Protein AF-A0A8D2DUX4-F1 (afdb_monomer)

Organism: Sciurus vulgaris (NCBI:txid55149)

Mean predicted aligned error: 7.19 Å

pLDDT: mean 89.49, std 14.11, range [47.66, 98.38]

InterPro domains:
  IPR003186 Proteasome activator PA28, C-terminal domain [PF02252] (3-84)
  IPR009077 Proteasome activator PA28 [PTHR10660] (2-87)
  IPR036252 Proteasome activator superfamily [SSF47216] (3-86)
  IPR036997 Proteasome activator PA28, C-terminal domain superfamily [G3DSA:1.20.120.180] (1-79)

Foldseek 3Di:
DVVVVVVVVVVVVVLVVVLVVLVVVCVVCVVPCVSVVVNVVSVVVVVVVVVVVVVVVVVVVVVVVVVCVVCVVCVVPVDPVPPPPDD

Nearest PDB structures (foldseek):
  6muv-assembly1_f  TM=7.890E-01  e=8.372E-05  Plasmodium falciparum 3D7
  1avo-assembly1_B  TM=7.803E-01  e=1.651E-04  Homo sapiens
  7rye-assembly1_G  TM=5.362E-01  e=4.716E+00  Salmonella enterica subsp. enterica serovar Typhimurium

Sequence (87 aa):
SNTKYTKLQQTHTKYYITRAKLVSKIAKYPHVEDYRCTMTEIDEKEYISLHLIIAELRNQYVTLHDMILKNIEKIKQPQSSNAETLY

Solvent-accessible surface area (backbone atoms only — not comparable to full-atom values): 5086 Å² total; per-residue (Å²): 126,66,69,60,58,55,50,48,56,52,48,56,52,48,49,55,56,51,51,55,56,42,53,54,46,34,72,74,40,74,85,48,60,64,48,58,53,52,51,51,53,54,51,52,50,50,52,54,51,52,51,51,51,53,52,49,51,52,51,52,51,52,52,50,50,52,56,44,65,79,37,44,64,53,70,77,51,66,70,76,87,78,74,84,88,80,129

Radius of gyration: 24.52 Å; Cα contacts (8 Å, |Δi|>4): 15; chains: 1; bounding box: 42×19×79 Å

Structure (mmCIF, N/CA/C/O backbone):
data_AF-A0A8D2DUX4-F1
#
_entry.id   AF-A0A8D2DUX4-F1
#
loop_
_atom_site.group_PDB
_atom_site.id
_atom_site.type_symbol
_atom_site.label_atom_id
_atom_site.label_alt_id
_atom_site.label_comp_id
_atom_site.label_asym_id
_atom_site.label_entity_id
_atom_site.label_seq_id
_atom_site.pdbx_PDB_ins_code
_atom_site.Cartn_x
_atom_site.Cartn_y
_atom_site.Cartn_z
_atom_site.occupancy
_atom_site.B_iso_or_equiv
_atom_site.auth_seq_id
_atom_site.auth_comp_id
_atom_site.auth_asym_id
_atom_site.auth_atom_id
_atom_site.pdbx_PDB_model_num
ATOM 1 N N . SER A 1 1 ? -0.893 10.088 16.071 1.00 59.34 1 SER A N 1
ATOM 2 C CA . SER A 1 1 ? -2.060 10.747 15.449 1.00 59.34 1 SER A CA 1
ATOM 3 C C . SER A 1 1 ? -1.675 11.678 14.305 1.00 59.34 1 SER A C 1
ATOM 5 O O . SER A 1 1 ? -2.295 11.560 13.269 1.00 59.34 1 SER A O 1
ATOM 7 N N . ASN A 1 2 ? -0.617 12.500 14.407 1.00 57.59 2 ASN A N 1
ATOM 8 C CA . ASN A 1 2 ? -0.122 13.318 13.277 1.00 57.59 2 ASN A CA 1
ATOM 9 C C . ASN A 1 2 ? 0.959 12.600 12.434 1.00 57.59 2 ASN A C 1
ATOM 11 O O . ASN A 1 2 ? 0.954 12.624 11.209 1.00 57.59 2 ASN A O 1
ATOM 15 N N . THR A 1 3 ? 1.822 11.827 13.098 1.00 69.81 3 THR A N 1
ATOM 16 C CA . THR A 1 3 ? 2.958 11.110 12.491 1.00 69.81 3 THR A CA 1
ATOM 17 C C . THR A 1 3 ? 2.562 10.108 11.400 1.00 69.81 3 THR A C 1
ATOM 19 O O . THR A 1 3 ? 3.317 9.910 10.453 1.00 69.81 3 THR A O 1
ATOM 22 N N . LYS A 1 4 ? 1.382 9.474 11.507 1.00 74.06 4 LYS A N 1
ATOM 23 C CA . LYS A 1 4 ? 0.903 8.492 10.517 1.00 74.06 4 LYS A CA 1
ATOM 24 C C . LYS A 1 4 ? 0.509 9.162 9.194 1.00 74.06 4 LYS A C 1
ATOM 26 O O . LYS A 1 4 ? 0.942 8.701 8.144 1.00 74.06 4 LYS A O 1
ATOM 31 N N . TYR A 1 5 ? -0.227 10.275 9.243 1.00 76.56 5 TYR A N 1
ATOM 32 C CA . TYR A 1 5 ? -0.629 11.027 8.047 1.00 76.56 5 TYR A CA 1
ATOM 33 C C . TYR A 1 5 ? 0.569 11.630 7.323 1.00 76.56 5 TYR A C 1
ATOM 35 O O . TYR A 1 5 ? 0.697 11.485 6.110 1.00 76.56 5 TYR A O 1
ATOM 43 N N . THR A 1 6 ? 1.501 12.223 8.072 1.00 81.25 6 THR A N 1
ATOM 44 C CA . THR A 1 6 ? 2.735 12.755 7.488 1.00 81.25 6 THR A CA 1
ATOM 45 C C . THR A 1 6 ? 3.557 11.645 6.830 1.00 81.25 6 THR A C 1
ATOM 47 O O . THR A 1 6 ? 4.069 11.822 5.726 1.00 81.25 6 THR A O 1
ATOM 50 N N . LYS A 1 7 ? 3.640 10.463 7.458 1.00 83.62 7 LYS A N 1
ATOM 51 C CA . LYS A 1 7 ? 4.339 9.305 6.886 1.00 83.62 7 LYS A CA 1
ATOM 52 C C . LYS A 1 7 ? 3.655 8.788 5.615 1.00 83.62 7 LYS A C 1
ATOM 54 O O . LYS A 1 7 ? 4.352 8.442 4.662 1.00 83.62 7 LYS A O 1
ATOM 59 N N . LEU A 1 8 ? 2.323 8.786 5.566 1.00 85.31 8 LEU A N 1
ATOM 60 C CA . LEU A 1 8 ? 1.557 8.434 4.368 1.00 85.31 8 LEU A CA 1
ATOM 61 C C . LEU A 1 8 ? 1.841 9.401 3.212 1.00 85.31 8 LEU A C 1
ATOM 63 O O . LEU A 1 8 ? 2.246 8.968 2.135 1.00 85.31 8 LEU A O 1
ATOM 67 N N . GLN A 1 9 ? 1.723 10.709 3.456 1.00 85.94 9 GLN A N 1
ATOM 68 C CA . GLN A 1 9 ? 2.005 11.741 2.451 1.00 85.94 9 GLN A CA 1
ATOM 69 C C . GLN A 1 9 ? 3.432 11.626 1.895 1.00 85.94 9 GLN A C 1
ATOM 71 O O . GLN A 1 9 ? 3.645 11.686 0.681 1.00 85.94 9 GLN A O 1
ATOM 76 N N . GLN A 1 10 ? 4.415 11.402 2.773 1.00 89.56 10 GLN A N 1
ATOM 77 C CA . GLN A 1 10 ? 5.804 11.178 2.371 1.00 89.56 10 GLN A CA 1
ATOM 78 C C . GLN A 1 10 ? 5.970 9.916 1.515 1.00 89.56 10 GLN A C 1
ATOM 80 O O . GLN A 1 10 ? 6.760 9.926 0.574 1.00 89.56 10 GLN A O 1
ATOM 85 N N . THR A 1 11 ? 5.253 8.835 1.831 1.00 89.06 11 THR A N 1
ATOM 86 C CA . THR A 1 11 ? 5.359 7.557 1.107 1.00 89.06 11 THR A CA 1
ATOM 87 C C . THR A 1 11 ? 4.776 7.673 -0.300 1.00 89.06 11 THR A C 1
ATOM 89 O O . THR A 1 11 ? 5.481 7.364 -1.257 1.00 89.06 11 THR A O 1
ATOM 92 N N . HIS A 1 12 ? 3.583 8.261 -0.443 1.00 91.19 12 HIS A N 1
ATOM 93 C CA . HIS A 1 12 ? 2.989 8.543 -1.757 1.00 91.19 12 HIS A CA 1
ATOM 94 C C . HIS A 1 12 ? 3.884 9.440 -2.612 1.00 91.19 12 HIS A C 1
ATOM 96 O O . HIS A 1 12 ? 4.133 9.165 -3.783 1.00 91.19 12 HIS A O 1
ATOM 102 N N . THR A 1 13 ? 4.423 10.511 -2.025 1.00 94.50 13 THR A N 1
ATOM 103 C CA . THR A 1 13 ? 5.318 11.421 -2.755 1.00 94.50 13 THR A CA 1
ATOM 104 C C . THR A 1 13 ? 6.563 10.679 -3.259 1.00 94.50 13 THR A C 1
ATOM 106 O O . THR A 1 13 ? 6.988 10.862 -4.401 1.00 94.50 13 THR A O 1
ATOM 109 N N . LYS A 1 14 ? 7.133 9.790 -2.434 1.00 94.94 14 LYS A N 1
ATOM 110 C CA . LYS A 1 14 ? 8.281 8.954 -2.814 1.00 94.94 14 LYS A CA 1
ATOM 111 C C . LYS A 1 14 ? 7.950 7.971 -3.934 1.00 94.94 14 LYS A C 1
ATOM 113 O O . LYS A 1 14 ? 8.814 7.776 -4.790 1.00 94.94 14 LYS A O 1
ATOM 118 N N . TYR A 1 15 ? 6.753 7.383 -3.951 1.00 97.38 15 TYR A N 1
ATOM 119 C CA . TYR A 1 15 ? 6.306 6.512 -5.040 1.00 97.38 15 TYR A CA 1
ATOM 120 C C . TYR A 1 15 ? 6.351 7.251 -6.382 1.00 97.38 15 TYR A C 1
ATOM 122 O O . TYR A 1 15 ? 7.078 6.826 -7.280 1.00 97.38 15 TYR A O 1
ATOM 130 N N . TYR A 1 16 ? 5.710 8.421 -6.488 1.00 97.50 16 TYR A N 1
ATOM 131 C CA . TYR A 1 16 ? 5.686 9.186 -7.741 1.00 97.50 16 TYR A CA 1
ATOM 132 C C . TYR A 1 16 ? 7.083 9.608 -8.211 1.00 97.50 16 TYR A C 1
ATOM 134 O O . TYR A 1 16 ? 7.409 9.466 -9.390 1.00 97.50 16 TYR A O 1
ATOM 142 N N . ILE A 1 17 ? 7.943 10.067 -7.295 1.00 97.88 17 ILE A N 1
ATOM 143 C CA . ILE A 1 17 ? 9.331 10.429 -7.625 1.00 97.88 17 ILE A CA 1
ATOM 144 C C . ILE A 1 17 ? 10.113 9.206 -8.124 1.00 97.88 17 ILE A C 1
ATOM 146 O O . ILE A 1 17 ? 10.852 9.296 -9.106 1.00 97.88 17 ILE A O 1
ATOM 150 N N . THR A 1 18 ? 9.977 8.066 -7.446 1.00 97.81 18 THR A N 1
ATOM 151 C CA . THR A 1 18 ? 10.684 6.825 -7.798 1.00 97.81 18 THR A CA 1
ATOM 152 C C . THR A 1 18 ? 10.221 6.305 -9.152 1.00 97.81 18 THR A C 1
ATOM 154 O O . THR A 1 18 ? 11.049 6.017 -10.016 1.00 97.81 18 THR A O 1
ATOM 157 N N . ARG A 1 19 ? 8.906 6.283 -9.372 1.00 98.25 19 ARG A N 1
ATOM 158 C CA . ARG A 1 19 ? 8.286 5.881 -10.630 1.00 98.25 19 ARG A CA 1
ATOM 159 C C . ARG A 1 19 ? 8.735 6.761 -11.792 1.00 98.25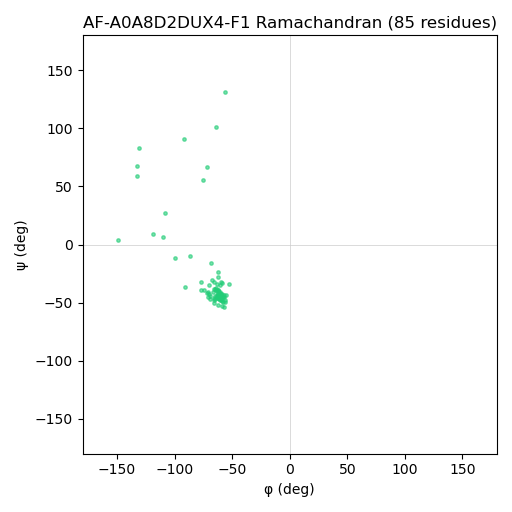 19 ARG A C 1
ATOM 161 O O . ARG A 1 19 ? 9.191 6.240 -12.803 1.00 98.25 19 ARG A O 1
ATOM 168 N N . ALA A 1 20 ? 8.708 8.086 -11.635 1.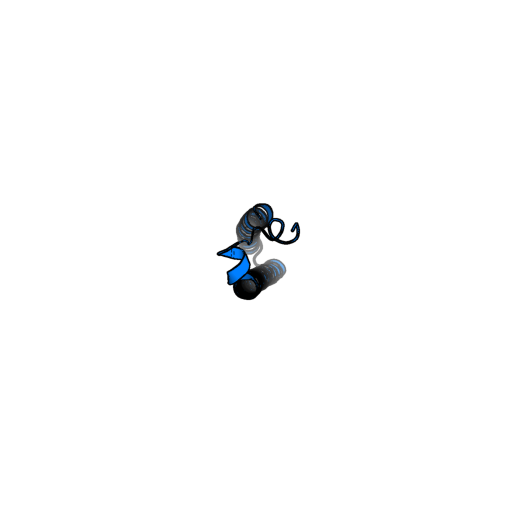00 98.25 20 ALA A N 1
ATOM 169 C CA . ALA A 1 20 ? 9.160 9.025 -12.667 1.00 98.25 20 ALA A CA 1
ATOM 170 C C . ALA A 1 20 ? 10.637 8.812 -13.056 1.00 98.25 20 ALA A C 1
ATOM 172 O O . ALA A 1 20 ? 10.989 8.798 -14.241 1.00 98.25 20 ALA A O 1
ATOM 173 N N . LYS A 1 21 ? 11.508 8.583 -12.062 1.00 98.12 21 LYS A N 1
ATOM 174 C CA . LYS A 1 21 ? 12.919 8.237 -12.299 1.00 98.12 21 LYS A CA 1
ATOM 175 C C . LYS A 1 21 ? 13.058 6.921 -13.063 1.00 98.12 21 LYS A C 1
ATOM 177 O O . LYS A 1 21 ? 13.916 6.823 -13.938 1.00 98.12 21 LYS A O 1
ATOM 182 N N . LEU A 1 22 ? 12.227 5.929 -12.757 1.00 98.19 22 LEU A N 1
ATOM 183 C CA . LEU A 1 22 ? 12.250 4.637 -13.433 1.00 98.19 22 LEU A CA 1
ATOM 184 C C . LEU A 1 22 ? 11.733 4.727 -14.875 1.00 98.19 22 LEU A C 1
ATOM 186 O O . LEU A 1 22 ? 12.383 4.196 -15.768 1.00 98.19 22 LEU A O 1
ATOM 190 N N . VAL A 1 23 ? 10.664 5.491 -15.136 1.00 98.25 23 VAL A N 1
ATOM 191 C CA . VAL A 1 23 ? 10.189 5.779 -16.507 1.00 98.25 23 VAL A CA 1
ATOM 192 C C . VAL A 1 23 ? 11.317 6.386 -17.342 1.00 98.25 23 VAL A C 1
ATOM 194 O O . VAL A 1 23 ? 11.555 5.970 -18.474 1.00 98.25 23 VAL A O 1
ATOM 197 N N . SER A 1 24 ? 12.072 7.324 -16.761 1.00 98.38 24 SER A N 1
ATOM 198 C CA . SER A 1 24 ? 13.228 7.925 -17.433 1.00 98.38 24 SER A CA 1
ATOM 199 C C . SER A 1 24 ? 14.330 6.903 -17.744 1.00 98.38 24 SER A C 1
ATOM 201 O O . SER A 1 24 ? 15.000 7.030 -18.766 1.00 98.38 24 SER A O 1
ATOM 203 N N . LYS A 1 25 ? 14.531 5.884 -16.894 1.00 98.25 25 LYS A N 1
ATOM 204 C CA . LYS A 1 25 ? 15.473 4.783 -17.166 1.00 98.25 25 LYS A CA 1
ATOM 205 C C . LYS A 1 25 ? 14.977 3.868 -18.285 1.00 98.25 25 LYS A C 1
ATOM 207 O O . LYS A 1 25 ? 15.768 3.555 -19.164 1.00 98.25 25 LYS A O 1
ATOM 212 N N . ILE A 1 26 ? 13.689 3.518 -18.304 1.00 98.19 26 ILE A N 1
ATOM 213 C CA . ILE A 1 26 ? 13.082 2.715 -19.382 1.00 98.19 26 ILE A CA 1
ATOM 214 C C . ILE A 1 26 ? 13.261 3.414 -20.733 1.00 98.19 26 ILE A C 1
ATOM 216 O O . ILE A 1 26 ? 13.669 2.786 -21.704 1.00 98.19 26 ILE A O 1
ATOM 220 N N . ALA A 1 27 ? 13.006 4.724 -20.790 1.00 98.00 27 ALA A N 1
ATOM 221 C CA . ALA A 1 27 ? 13.170 5.500 -22.017 1.00 98.00 27 ALA A CA 1
ATOM 222 C C . ALA A 1 27 ? 14.633 5.554 -22.496 1.00 98.00 27 ALA A C 1
ATOM 224 O O . ALA A 1 27 ? 14.887 5.514 -23.697 1.00 98.00 27 ALA A O 1
ATOM 225 N N . LYS A 1 28 ? 15.599 5.636 -21.568 1.00 98.25 28 LYS A N 1
ATOM 226 C CA . LYS A 1 28 ? 17.039 5.670 -21.885 1.00 98.25 28 LYS A CA 1
ATOM 227 C C . LYS A 1 28 ? 17.614 4.303 -22.259 1.00 98.25 28 LYS A C 1
ATOM 229 O O . LYS A 1 28 ? 18.544 4.241 -23.056 1.00 98.25 28 LYS A O 1
ATOM 234 N N . TYR A 1 29 ? 17.084 3.228 -21.683 1.00 97.81 29 TYR A N 1
ATOM 235 C CA . TYR A 1 29 ? 17.615 1.870 -21.811 1.00 97.81 29 TYR A CA 1
ATOM 236 C C . TYR A 1 29 ? 16.486 0.878 -22.133 1.00 97.81 29 TYR A C 1
ATOM 238 O O . TYR A 1 29 ? 16.152 0.030 -21.306 1.00 97.81 29 TYR A O 1
ATOM 246 N N . PRO A 1 30 ? 15.880 0.963 -23.330 1.00 96.69 30 PRO A N 1
ATOM 247 C CA . PRO A 1 30 ? 14.678 0.196 -23.661 1.00 96.69 30 PRO A CA 1
ATOM 248 C C . PRO A 1 30 ? 14.903 -1.316 -23.775 1.00 96.69 30 PRO A C 1
ATOM 250 O O . PRO A 1 30 ? 13.926 -2.048 -23.769 1.00 96.69 30 PRO A O 1
ATOM 253 N N . HIS A 1 31 ? 16.156 -1.768 -23.890 1.00 97.81 31 HIS A N 1
ATOM 254 C CA . HIS A 1 31 ? 16.550 -3.180 -23.958 1.00 97.81 31 HIS A CA 1
ATOM 255 C C . HIS A 1 31 ? 16.742 -3.825 -22.576 1.00 97.81 31 HIS A C 1
ATOM 257 O O . HIS A 1 31 ? 16.951 -5.032 -22.484 1.00 97.81 31 HIS A O 1
ATOM 263 N N . VAL A 1 32 ? 16.734 -3.027 -21.502 1.00 98.12 32 VAL A N 1
ATOM 264 C CA . VAL A 1 32 ? 16.866 -3.522 -20.128 1.00 98.12 32 VAL A CA 1
ATOM 265 C C . VAL A 1 32 ? 15.468 -3.776 -19.576 1.00 98.12 32 VAL A C 1
ATOM 267 O O . VAL A 1 32 ? 14.836 -2.887 -18.999 1.00 98.12 32 VAL A O 1
ATOM 270 N N . GLU A 1 33 ? 14.983 -5.001 -19.763 1.00 97.06 33 GLU A N 1
ATOM 271 C CA . GLU A 1 33 ? 13.634 -5.410 -19.349 1.00 97.06 33 GLU A CA 1
ATOM 272 C C . GLU A 1 33 ? 13.415 -5.313 -17.833 1.00 97.06 33 GLU A C 1
ATOM 274 O O . GLU A 1 33 ? 12.308 -4.995 -17.395 1.00 97.06 33 GLU A O 1
ATOM 279 N N . ASP A 1 34 ? 14.477 -5.448 -17.031 1.00 98.12 34 ASP A N 1
ATOM 280 C CA . ASP A 1 34 ? 14.416 -5.302 -15.573 1.00 98.12 34 ASP A CA 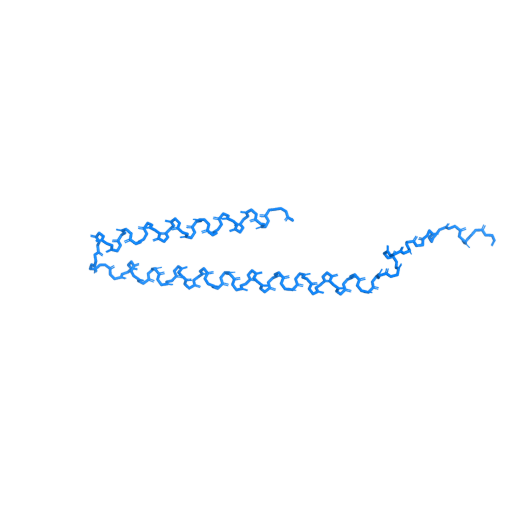1
ATOM 281 C C . ASP A 1 34 ? 13.771 -3.977 -15.146 1.00 98.12 34 ASP A C 1
ATOM 283 O O . ASP A 1 34 ? 13.035 -3.934 -14.164 1.00 98.12 34 ASP A O 1
ATOM 287 N N . TYR A 1 35 ? 13.960 -2.885 -15.902 1.00 98.19 35 TYR A N 1
ATOM 288 C CA . TYR A 1 35 ? 13.319 -1.612 -15.565 1.00 98.19 35 TYR A CA 1
ATOM 289 C C . TYR A 1 35 ? 11.793 -1.644 -15.717 1.00 98.19 35 TYR A C 1
ATOM 291 O O . TYR A 1 35 ? 11.102 -0.947 -14.970 1.00 98.19 35 TYR A O 1
ATOM 299 N N . ARG A 1 36 ? 11.253 -2.443 -16.646 1.00 97.62 36 ARG A N 1
ATOM 300 C CA . ARG A 1 36 ? 9.804 -2.653 -16.803 1.00 97.62 36 ARG A CA 1
ATOM 301 C C . ARG A 1 36 ? 9.264 -3.607 -15.738 1.00 97.62 36 ARG A C 1
ATOM 303 O O . ARG A 1 36 ? 8.197 -3.340 -15.187 1.00 97.62 36 ARG A O 1
ATOM 310 N N . CYS A 1 37 ? 10.017 -4.653 -15.397 1.00 98.00 37 CYS A N 1
ATOM 311 C CA . CYS A 1 37 ? 9.683 -5.545 -14.285 1.00 98.00 37 CYS A CA 1
ATOM 312 C C . CYS A 1 37 ? 9.596 -4.760 -12.972 1.00 98.00 37 CYS A C 1
ATOM 314 O O . CYS A 1 37 ? 8.544 -4.738 -12.338 1.00 98.00 37 CYS A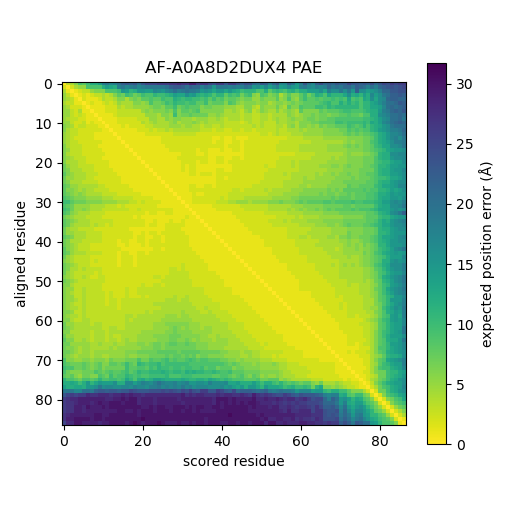 O 1
ATOM 316 N N . THR A 1 38 ? 10.635 -3.987 -12.636 1.00 98.06 38 THR A N 1
ATOM 317 C CA . THR A 1 38 ? 10.635 -3.135 -11.438 1.00 98.06 38 THR A CA 1
ATOM 318 C C . THR A 1 38 ? 9.495 -2.111 -11.456 1.00 98.06 38 THR A C 1
ATOM 320 O O . THR A 1 38 ? 8.968 -1.786 -10.398 1.00 98.06 38 THR A O 1
ATOM 323 N N . MET A 1 39 ? 9.080 -1.597 -12.624 1.00 97.94 39 MET A N 1
ATOM 324 C CA . MET A 1 39 ? 7.928 -0.683 -12.720 1.00 97.94 39 MET A CA 1
ATOM 325 C C . MET A 1 39 ? 6.646 -1.358 -12.238 1.00 97.94 39 MET A C 1
ATOM 327 O O . MET A 1 39 ? 5.884 -0.774 -11.473 1.00 97.94 39 MET A O 1
ATOM 331 N N . THR A 1 40 ? 6.443 -2.598 -12.669 1.00 98.00 40 THR A N 1
ATOM 332 C CA . THR A 1 40 ? 5.285 -3.400 -12.277 1.00 98.00 40 THR A CA 1
ATOM 333 C C . THR A 1 40 ? 5.326 -3.688 -10.778 1.00 98.00 40 THR A C 1
ATOM 335 O O . THR A 1 40 ? 4.358 -3.413 -10.077 1.00 98.00 40 THR A O 1
ATOM 338 N N . GLU A 1 41 ? 6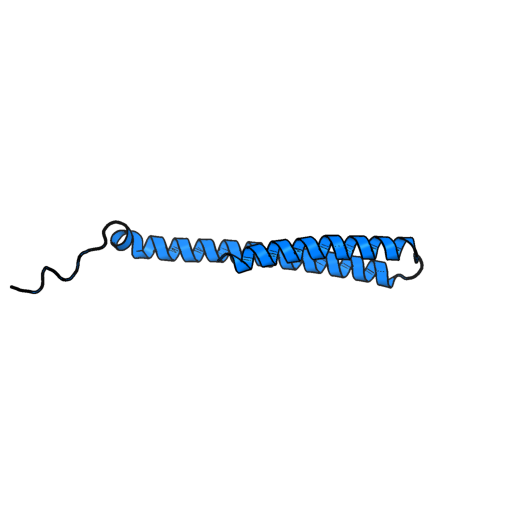.480 -4.105 -10.253 1.00 98.06 41 GLU A N 1
ATOM 339 C CA . GLU A 1 41 ? 6.659 -4.393 -8.825 1.00 98.06 41 GLU A CA 1
ATOM 340 C C . GLU A 1 41 ? 6.383 -3.177 -7.925 1.00 98.06 41 GLU A C 1
ATOM 342 O O . GLU A 1 41 ? 5.750 -3.309 -6.874 1.00 98.06 41 GLU A O 1
ATOM 347 N N . ILE A 1 42 ? 6.850 -1.975 -8.299 1.00 97.81 42 ILE A N 1
ATOM 348 C CA . ILE A 1 42 ? 6.592 -0.772 -7.489 1.00 97.81 42 ILE A CA 1
ATOM 349 C C . ILE A 1 42 ? 5.123 -0.346 -7.544 1.00 97.81 42 ILE A C 1
ATOM 351 O O . ILE A 1 42 ? 4.610 0.138 -6.535 1.00 97.81 42 ILE A O 1
ATOM 355 N N . ASP A 1 43 ? 4.456 -0.531 -8.687 1.00 98.19 43 ASP A N 1
ATOM 356 C CA . ASP A 1 43 ? 3.038 -0.208 -8.863 1.00 98.19 43 ASP A CA 1
ATOM 357 C C . ASP A 1 43 ? 2.167 -1.183 -8.043 1.00 98.19 43 ASP A C 1
ATOM 359 O O . ASP A 1 43 ? 1.291 -0.750 -7.290 1.00 98.19 43 ASP A O 1
ATOM 363 N N . GLU A 1 44 ? 2.469 -2.485 -8.081 1.00 98.06 44 GLU A N 1
ATOM 364 C CA . GLU A 1 44 ? 1.809 -3.511 -7.258 1.00 98.06 44 GLU A CA 1
ATOM 365 C C . GLU A 1 44 ? 2.015 -3.273 -5.760 1.00 98.06 44 GLU A C 1
ATOM 367 O O . GLU A 1 44 ? 1.072 -3.335 -4.963 1.00 98.06 44 GLU A O 1
ATOM 372 N N . LYS A 1 45 ? 3.247 -2.946 -5.360 1.00 96.38 45 LYS A N 1
ATOM 373 C CA . LYS A 1 45 ? 3.565 -2.633 -3.967 1.00 96.38 45 LYS A CA 1
ATOM 374 C C . LYS A 1 45 ? 2.774 -1.427 -3.462 1.00 96.38 45 LYS A C 1
ATOM 376 O O . LYS A 1 45 ? 2.272 -1.468 -2.336 1.00 96.38 45 LYS A O 1
ATOM 381 N N . GLU A 1 46 ? 2.669 -0.362 -4.256 1.00 96.62 46 GLU A N 1
ATOM 382 C CA . GLU A 1 46 ? 1.909 0.831 -3.870 1.00 96.62 46 GLU A CA 1
ATOM 383 C C . GLU A 1 46 ? 0.411 0.523 -3.768 1.00 96.62 46 GLU A C 1
ATOM 385 O O . GLU A 1 46 ? -0.237 0.924 -2.800 1.00 96.62 46 GLU A O 1
ATOM 390 N N . TYR A 1 47 ? -0.126 -0.273 -4.697 1.00 96.50 47 TYR A N 1
ATOM 391 C CA . TYR A 1 47 ? -1.508 -0.745 -4.643 1.00 96.50 47 TYR A CA 1
ATOM 392 C C . TYR A 1 47 ? -1.805 -1.517 -3.349 1.00 96.50 47 TYR A C 1
ATOM 394 O O . TYR A 1 47 ? -2.777 -1.206 -2.654 1.00 96.50 47 TYR A O 1
ATOM 402 N N . ILE A 1 48 ? -0.964 -2.491 -2.983 1.00 96.75 48 ILE A N 1
ATOM 403 C CA . ILE A 1 48 ? -1.134 -3.274 -1.747 1.00 96.75 48 ILE A CA 1
ATOM 404 C C . ILE A 1 48 ? -1.028 -2.365 -0.517 1.00 96.75 48 ILE A C 1
ATOM 406 O O . ILE A 1 48 ? -1.845 -2.462 0.399 1.00 96.75 48 ILE A O 1
ATOM 410 N N . SER A 1 49 ? -0.054 -1.451 -0.505 1.00 94.38 49 SER A N 1
ATOM 411 C CA . SER A 1 49 ? 0.128 -0.470 0.570 1.00 94.38 49 SER A CA 1
ATOM 412 C C . SER A 1 49 ? -1.143 0.360 0.792 1.00 94.38 49 SER A C 1
ATOM 414 O O . SER A 1 49 ? -1.657 0.425 1.911 1.00 94.38 49 SER A O 1
ATOM 416 N N . LEU A 1 50 ? -1.711 0.915 -0.283 1.00 94.12 50 LEU A N 1
ATOM 417 C CA . LEU A 1 50 ? -2.972 1.660 -0.270 1.00 94.12 50 LEU A CA 1
ATOM 418 C C . LEU A 1 50 ? -4.140 0.839 0.287 1.00 94.12 50 LEU A C 1
ATOM 420 O O . LEU A 1 50 ? -4.895 1.324 1.133 1.00 94.12 50 LEU A O 1
ATOM 424 N N . HIS A 1 51 ? -4.267 -0.417 -0.143 1.00 96.00 51 HIS A N 1
ATOM 425 C CA . HIS A 1 51 ? -5.309 -1.322 0.345 1.00 96.00 51 HIS A CA 1
ATOM 426 C C . HIS A 1 51 ? -5.201 -1.564 1.852 1.00 96.00 51 HIS A C 1
ATOM 428 O O . HIS A 1 51 ? -6.209 -1.519 2.562 1.00 96.00 51 HIS A O 1
ATOM 434 N N . LEU A 1 52 ? -3.983 -1.770 2.358 1.00 94.62 52 LEU A N 1
ATOM 435 C CA . LEU A 1 52 ? -3.735 -1.942 3.788 1.00 94.62 52 LEU A CA 1
ATOM 436 C C . LEU A 1 52 ? -4.094 -0.686 4.585 1.00 94.62 52 LEU A C 1
ATOM 438 O O . LEU A 1 52 ? -4.705 -0.798 5.645 1.00 94.62 52 LEU A O 1
ATOM 442 N N . ILE A 1 53 ? -3.781 0.503 4.066 1.00 92.38 53 ILE A N 1
ATOM 443 C CA . ILE A 1 53 ? -4.128 1.778 4.710 1.00 92.38 53 ILE A CA 1
ATOM 444 C C . ILE A 1 53 ? -5.646 1.933 4.826 1.00 92.38 53 ILE A C 1
ATOM 446 O O . ILE A 1 53 ? -6.151 2.276 5.894 1.00 92.38 53 ILE A O 1
ATOM 450 N N . ILE A 1 54 ? -6.390 1.645 3.756 1.00 93.62 54 ILE A N 1
ATOM 451 C CA . ILE A 1 54 ? -7.859 1.708 3.770 1.00 93.62 54 ILE A CA 1
ATOM 452 C C . ILE A 1 54 ? -8.430 0.707 4.782 1.00 93.62 54 ILE A C 1
ATOM 454 O O . ILE A 1 54 ? -9.330 1.046 5.555 1.00 93.62 54 ILE A O 1
ATOM 458 N N . ALA A 1 55 ? -7.893 -0.515 4.815 1.00 96.38 55 ALA A N 1
ATOM 459 C CA . ALA A 1 55 ? -8.305 -1.526 5.781 1.00 96.38 55 ALA A CA 1
ATOM 460 C C . ALA A 1 55 ? -8.015 -1.089 7.228 1.00 96.38 55 ALA A C 1
ATOM 462 O O . ALA A 1 55 ? -8.871 -1.260 8.097 1.00 96.38 55 ALA A O 1
ATOM 463 N N . GLU A 1 56 ? -6.850 -0.486 7.487 1.00 94.56 56 GLU A N 1
ATOM 464 C CA . GLU A 1 56 ? -6.496 0.056 8.801 1.00 94.56 56 GLU A CA 1
ATOM 465 C C . GLU A 1 56 ? -7.462 1.174 9.213 1.00 94.56 56 GLU A C 1
ATOM 467 O O . GLU A 1 56 ? -7.973 1.146 10.332 1.00 94.56 56 GLU A O 1
ATOM 472 N N . LEU A 1 57 ? -7.765 2.117 8.313 1.00 93.81 57 LEU A N 1
ATOM 473 C CA . LEU A 1 57 ? -8.716 3.204 8.569 1.00 93.81 57 LEU A CA 1
ATOM 474 C C . LEU A 1 57 ? -10.102 2.661 8.920 1.00 93.81 57 LEU A C 1
ATOM 476 O O . LEU A 1 57 ? -10.674 3.047 9.939 1.00 93.81 57 LEU A O 1
ATOM 480 N N . ARG A 1 58 ? -10.627 1.718 8.129 1.00 96.81 58 ARG A N 1
ATOM 481 C CA . ARG A 1 58 ? -11.912 1.065 8.417 1.00 96.81 58 ARG A CA 1
ATOM 482 C C . ARG A 1 58 ? -11.904 0.422 9.802 1.00 96.81 58 ARG A C 1
ATOM 484 O O . ARG A 1 58 ? -12.832 0.633 10.578 1.00 96.81 58 ARG A O 1
ATOM 491 N N . ASN A 1 59 ? -10.860 -0.338 10.124 1.00 96.31 59 ASN A N 1
ATOM 492 C CA . ASN A 1 59 ? -10.756 -1.013 11.415 1.00 96.31 59 ASN A CA 1
ATOM 493 C C . ASN A 1 59 ? -10.680 -0.000 12.572 1.00 96.31 59 ASN A C 1
ATOM 495 O O . ASN A 1 59 ? -11.321 -0.205 13.598 1.00 96.31 59 ASN A O 1
ATOM 499 N N . GLN A 1 60 ? -9.967 1.118 12.400 1.00 95.75 60 GLN A N 1
ATOM 500 C CA . GLN A 1 60 ? -9.924 2.202 13.386 1.00 95.75 60 GLN A CA 1
ATOM 501 C C . GLN A 1 60 ? -11.313 2.807 13.631 1.00 95.75 60 GLN A C 1
ATOM 503 O O . GLN A 1 60 ? -11.684 3.004 14.788 1.00 95.75 60 GLN A O 1
ATOM 508 N N . TYR A 1 61 ? -12.097 3.053 12.576 1.00 97.25 61 TYR A N 1
ATOM 509 C CA . TYR A 1 61 ? -13.470 3.549 12.712 1.00 97.25 61 TYR A CA 1
ATOM 510 C C . TYR A 1 61 ? -14.381 2.555 13.430 1.00 97.25 61 TYR A C 1
ATOM 512 O O . TYR A 1 61 ? -15.127 2.960 14.317 1.00 97.25 61 TYR A O 1
ATOM 520 N N . VAL A 1 62 ? -14.301 1.267 13.087 1.00 97.94 62 VAL A N 1
ATOM 521 C CA . VAL A 1 62 ? -15.092 0.218 13.746 1.00 97.94 62 VAL A CA 1
ATOM 522 C C . VAL A 1 62 ? -14.765 0.150 15.236 1.00 97.94 62 VAL A C 1
ATOM 524 O O . VAL A 1 62 ? -15.677 0.186 16.058 1.00 97.94 62 VAL A O 1
ATOM 527 N N . THR A 1 63 ? -13.480 0.127 15.595 1.00 97.69 63 THR A N 1
ATOM 528 C CA . THR A 1 63 ? -13.046 0.108 16.999 1.00 97.69 63 THR A CA 1
ATOM 529 C C . THR A 1 63 ? -13.503 1.356 17.746 1.00 97.69 63 THR A C 1
ATOM 531 O O . THR A 1 63 ? -14.033 1.250 18.848 1.00 97.69 63 THR A O 1
ATOM 534 N N . LEU A 1 64 ? -13.336 2.542 17.154 1.00 97.19 64 LEU A N 1
ATOM 535 C CA . LEU A 1 64 ? -13.765 3.793 17.777 1.00 97.19 64 LEU A CA 1
ATOM 536 C C . LEU A 1 64 ? -15.281 3.815 17.999 1.00 97.19 64 LEU A C 1
ATOM 538 O O . LEU A 1 64 ? -15.742 4.181 19.077 1.00 97.19 64 LEU A O 1
ATOM 542 N N . HIS A 1 65 ? -16.048 3.404 16.993 1.00 97.69 65 HIS A N 1
ATOM 543 C CA . HIS A 1 65 ? -17.501 3.334 17.067 1.00 97.69 65 HIS A CA 1
ATOM 544 C C . HIS A 1 65 ? -17.966 2.362 18.160 1.00 97.69 65 HIS A C 1
ATOM 546 O O . HIS A 1 65 ? -18.797 2.728 18.987 1.00 97.69 65 HIS A O 1
ATOM 552 N N . ASP A 1 66 ? -17.387 1.161 18.216 1.00 97.88 66 ASP A N 1
ATOM 553 C CA . ASP A 1 66 ? -17.666 0.170 19.258 1.00 97.88 66 ASP A CA 1
ATOM 554 C C . ASP A 1 66 ? -17.346 0.705 20.665 1.00 97.88 66 ASP A C 1
ATOM 556 O O . ASP A 1 66 ? -18.180 0.627 21.570 1.00 97.88 66 ASP A O 1
ATOM 560 N N . MET A 1 67 ? -16.176 1.331 20.838 1.00 97.25 67 MET A N 1
ATOM 561 C CA . MET A 1 67 ? -15.775 1.948 22.105 1.00 97.25 67 MET A CA 1
ATOM 562 C C . MET A 1 67 ? -16.737 3.055 22.545 1.00 97.25 67 MET A C 1
ATOM 564 O O . MET A 1 67 ? -17.093 3.115 23.723 1.00 97.25 67 MET A O 1
ATOM 568 N N . ILE A 1 68 ? -17.159 3.925 21.622 1.00 96.69 68 ILE A N 1
ATOM 569 C CA . ILE A 1 68 ? -18.093 5.017 21.919 1.00 96.69 68 ILE A CA 1
ATOM 570 C C . ILE A 1 68 ? -19.454 4.453 22.305 1.00 96.69 68 ILE A C 1
ATOM 572 O O . ILE A 1 68 ? -19.981 4.832 23.347 1.00 96.69 68 ILE A O 1
ATOM 576 N N . LEU A 1 69 ? -20.015 3.540 21.507 1.00 96.81 69 LEU A N 1
ATOM 577 C CA . LEU A 1 69 ? -21.346 2.992 21.767 1.00 96.81 69 LEU A CA 1
ATOM 578 C C . LEU A 1 69 ? -21.420 2.285 23.119 1.00 96.81 69 LEU A C 1
ATOM 580 O O . LEU A 1 69 ? -22.356 2.525 23.877 1.00 96.81 69 LEU A O 1
ATOM 584 N N . LYS A 1 70 ? -20.405 1.486 23.462 1.00 96.19 70 LYS A N 1
ATOM 585 C CA . LYS A 1 70 ? -20.332 0.792 24.757 1.00 96.19 70 LYS A CA 1
ATOM 586 C C . LYS A 1 70 ? -20.268 1.735 25.960 1.00 96.19 70 LYS A C 1
ATOM 588 O O . LYS A 1 70 ? -20.620 1.329 27.062 1.00 96.19 70 LYS A O 1
ATOM 593 N N . ASN A 1 71 ? -19.806 2.970 25.775 1.00 94.69 71 ASN A N 1
ATOM 594 C CA . ASN A 1 71 ? -19.574 3.923 26.862 1.00 94.69 71 ASN A CA 1
ATOM 595 C C . ASN A 1 71 ? -20.430 5.193 26.744 1.00 94.69 71 ASN A C 1
ATOM 597 O O . ASN A 1 71 ? -20.207 6.145 27.490 1.00 94.69 71 ASN A O 1
ATOM 601 N N . ILE A 1 72 ? -21.401 5.235 25.826 1.00 94.50 72 ILE A N 1
ATOM 602 C CA . ILE A 1 72 ? -22.075 6.474 25.422 1.00 94.50 72 ILE A CA 1
ATOM 603 C C . ILE A 1 72 ? -22.794 7.179 26.578 1.00 94.50 72 ILE A C 1
ATOM 605 O O . ILE A 1 72 ? -22.786 8.405 26.632 1.00 94.50 72 ILE A O 1
ATOM 609 N N . GLU A 1 73 ? -23.364 6.430 27.522 1.00 91.81 73 GLU A N 1
ATOM 610 C CA . GLU A 1 73 ? -24.021 6.989 28.710 1.00 91.81 73 GLU A CA 1
ATOM 611 C C . GLU A 1 73 ? -23.015 7.686 29.626 1.00 91.81 73 GLU A C 1
ATOM 613 O O . GLU A 1 73 ? -23.207 8.848 29.968 1.00 91.81 73 GLU A O 1
ATOM 618 N N . LYS A 1 74 ? -21.890 7.025 29.925 1.00 90.38 74 LYS A N 1
ATOM 619 C CA . LYS A 1 74 ? -20.802 7.589 30.741 1.00 90.38 74 LYS A CA 1
ATOM 620 C C . LYS A 1 74 ? -20.115 8.771 30.059 1.00 90.38 74 LYS A C 1
ATOM 622 O O . LYS A 1 74 ? -19.654 9.682 30.734 1.00 90.38 74 LYS A O 1
ATOM 627 N N . ILE A 1 75 ? -20.033 8.758 28.727 1.00 90.56 75 ILE A N 1
ATOM 628 C CA . ILE A 1 75 ? -19.469 9.861 27.936 1.00 90.56 75 ILE A CA 1
ATOM 629 C C . ILE A 1 75 ? -20.417 11.070 27.937 1.00 90.56 75 ILE A C 1
ATOM 631 O O . ILE A 1 75 ? -19.956 12.200 28.064 1.00 90.56 75 ILE A O 1
ATOM 635 N N . LYS A 1 76 ? -21.733 10.852 27.794 1.00 89.75 76 LYS A N 1
ATOM 636 C CA . LYS A 1 76 ? -22.743 11.926 27.787 1.00 89.75 76 LYS A CA 1
ATOM 637 C C . LYS A 1 76 ? -23.001 12.502 29.177 1.00 89.75 76 LYS A C 1
ATOM 639 O O . LYS A 1 76 ? -23.209 13.704 29.303 1.00 89.75 76 LYS A O 1
ATOM 644 N N . GLN A 1 77 ? -23.019 11.647 30.192 1.00 86.00 77 GLN A N 1
ATOM 645 C CA . GLN A 1 77 ? -23.207 12.006 31.590 1.00 86.00 77 GLN A CA 1
ATOM 646 C C . GLN A 1 77 ? -22.118 11.330 32.423 1.00 86.00 77 GLN A C 1
ATOM 648 O O . GLN A 1 77 ? -22.339 10.254 32.985 1.00 86.00 77 GLN A O 1
ATOM 653 N N . PRO A 1 78 ? -20.920 11.934 32.494 1.00 83.31 78 PRO A N 1
ATOM 654 C CA . PRO A 1 78 ? -19.896 11.467 33.409 1.00 83.31 78 PRO A CA 1
ATOM 655 C C . PRO A 1 78 ? -20.424 11.666 34.830 1.00 83.31 78 PRO A C 1
ATOM 657 O O . PRO A 1 78 ? -20.458 12.786 35.336 1.00 83.31 78 PRO A O 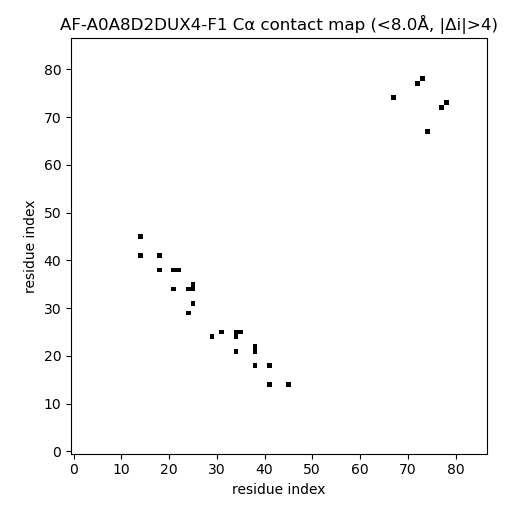1
ATOM 660 N N . GLN A 1 79 ? -20.909 10.594 35.460 1.00 68.31 79 GLN A 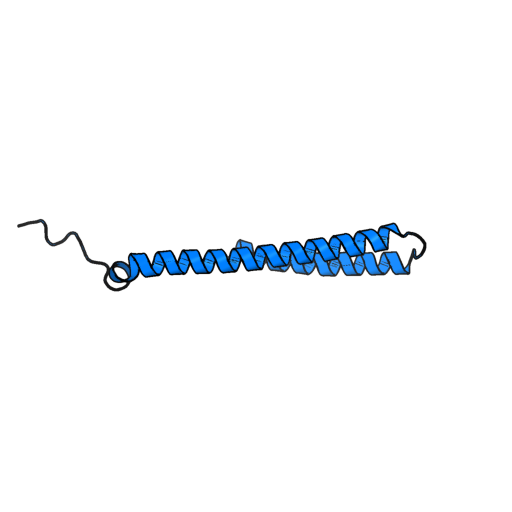N 1
ATOM 661 C CA . GLN A 1 79 ? -21.329 10.643 36.856 1.00 68.31 79 GLN A CA 1
ATOM 662 C C . GLN A 1 79 ? -20.151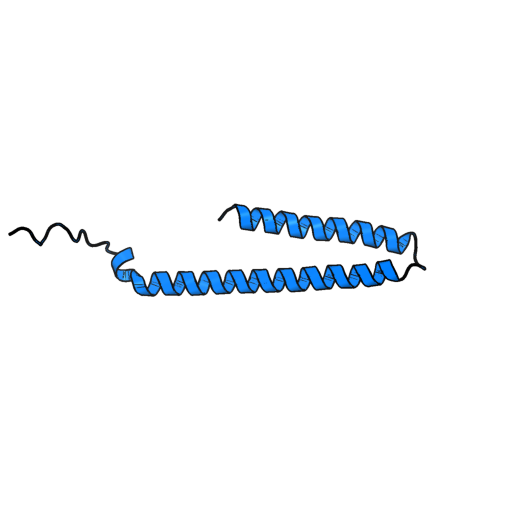 11.148 37.699 1.00 68.31 79 GLN A C 1
ATOM 664 O O . GLN A 1 79 ? -19.042 10.620 37.600 1.00 68.31 79 GLN A O 1
ATOM 669 N N . SER A 1 80 ? -20.386 12.133 38.570 1.00 62.28 80 SER A N 1
ATOM 670 C CA . SER A 1 80 ? -19.497 12.426 39.696 1.00 62.28 80 SER A CA 1
ATOM 671 C C . SER A 1 80 ? -19.651 11.307 40.728 1.00 62.28 80 SER A C 1
ATOM 673 O O . SER A 1 80 ? -20.219 11.499 41.802 1.00 62.28 80 SER A O 1
ATOM 675 N N . SER A 1 81 ? -19.225 10.096 40.378 1.00 53.97 81 SER A N 1
ATOM 676 C CA . SER A 1 81 ? -19.394 8.888 41.184 1.00 53.97 81 SER A CA 1
ATOM 677 C C . SER A 1 81 ? -18.413 8.863 42.361 1.00 53.97 81 SER A C 1
ATOM 679 O O . SER A 1 81 ? -17.623 7.936 42.463 1.00 53.97 81 SER A O 1
ATOM 681 N N . ASN A 1 82 ? -18.429 9.912 43.194 1.00 55.81 82 ASN A N 1
ATOM 682 C CA . ASN A 1 82 ? -17.706 10.027 44.466 1.00 55.81 82 ASN A CA 1
ATOM 683 C C . ASN A 1 82 ? -18.433 10.905 45.516 1.00 55.81 82 ASN A C 1
ATOM 685 O O . ASN A 1 82 ? -17.873 11.127 46.584 1.00 55.81 82 ASN A O 1
ATOM 689 N N . ALA A 1 83 ? -19.648 11.413 45.261 1.00 54.19 83 ALA A N 1
ATOM 690 C CA . ALA A 1 83 ? -20.354 12.269 46.230 1.00 54.19 83 ALA A CA 1
ATOM 691 C C . ALA A 1 83 ? -21.427 11.549 47.079 1.00 54.19 83 ALA A C 1
ATOM 693 O O . ALA A 1 83 ? -21.894 12.123 48.054 1.00 54.19 83 ALA A O 1
ATOM 694 N N . GLU A 1 84 ? -21.811 10.309 46.752 1.00 53.50 84 GLU A N 1
ATOM 695 C CA . GLU A 1 84 ? -22.992 9.654 47.357 1.00 53.50 84 GLU A CA 1
ATOM 696 C C . GLU A 1 84 ? -22.693 8.485 48.312 1.00 53.50 84 GLU A C 1
ATOM 698 O O . GLU A 1 84 ? -23.619 7.841 48.790 1.00 53.50 84 GLU A O 1
ATOM 703 N N . THR A 1 85 ? -21.430 8.204 48.654 1.00 51.00 85 THR A N 1
ATOM 704 C CA . THR A 1 85 ? -21.086 7.122 49.611 1.00 51.00 85 THR A CA 1
ATOM 705 C C . THR A 1 85 ? -20.590 7.642 50.964 1.00 51.00 8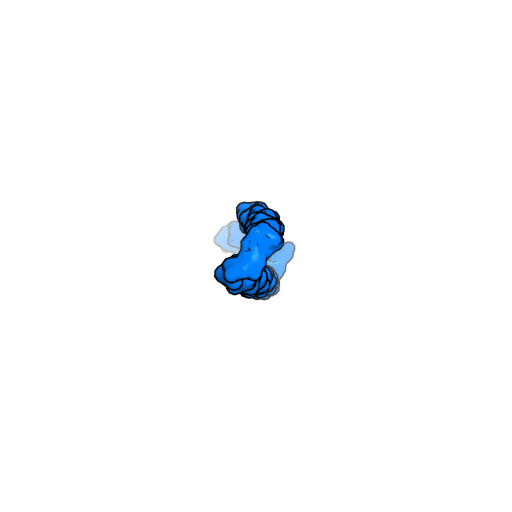5 THR A C 1
ATOM 707 O O . THR A 1 85 ? -19.813 6.970 51.636 1.00 51.00 85 THR A O 1
ATOM 710 N N . LEU A 1 86 ? -21.008 8.842 51.376 1.00 47.66 86 LEU A N 1
ATOM 711 C CA . LEU A 1 86 ? -20.598 9.415 52.660 1.00 47.66 86 LEU A CA 1
ATOM 712 C C . LEU A 1 86 ? -21.774 9.984 53.466 1.00 47.66 86 LEU A C 1
ATOM 714 O O . LEU A 1 86 ? -21.759 11.164 53.791 1.00 47.66 86 LEU A O 1
ATOM 718 N N . TYR A 1 87 ? -22.765 9.152 53.794 1.00 49.12 87 TYR A N 1
ATOM 719 C CA . TYR A 1 87 ? -23.689 9.385 54.913 1.00 49.12 87 TYR A CA 1
ATOM 720 C C . TYR A 1 87 ? -24.109 8.060 55.544 1.00 49.12 87 TYR A C 1
ATOM 722 O O . TYR A 1 87 ? -24.453 7.133 54.777 1.00 49.12 87 TYR A O 1
#

Secondary structure (DSSP, 8-state):
--HHHHHHHHHHHHHHHHHHHHHHHHHH-TT-THHHHHHHHHHHHHHHHHHHHHHHHHHHHHHHHHHHHHHHHHHHS---TTSSS--